Protein AF-A0A815P525-F1 (afdb_monomer_lite)

pLDDT: mean 92.23, std 7.91, range [45.75, 97.38]

Sequence (56 aa):
MASRARIEKMSAEVVDSNPYSRLMALQRMGIVKDYERIRQFSVMIVGVGGVGSVAA

Foldseek 3Di:
DDDQDDDPFQDCDDDPSRPCVVVVVCCVVVNDVDSRCVVVDDDDDDDCPPVVVVVD

Radius of gyration: 14.17 Å; chains: 1; bounding box: 27×32×35 Å

Structure (mmCIF, N/CA/C/O backbone):
data_AF-A0A815P525-F1
#
_entry.id   AF-A0A815P525-F1
#
loop_
_atom_site.group_PDB
_atom_site.id
_atom_site.type_symbol
_atom_site.label_atom_id
_atom_site.label_alt_id
_atom_site.label_comp_id
_atom_site.label_asym_id
_atom_site.label_entity_id
_atom_site.label_seq_id
_atom_site.pdbx_PDB_ins_code
_atom_site.Cartn_x
_atom_site.Cartn_y
_atom_site.Cartn_z
_atom_site.occupancy
_atom_site.B_iso_or_equiv
_atom_site.auth_seq_id
_atom_site.auth_comp_id
_atom_site.auth_asym_id
_atom_site.auth_atom_id
_atom_site.pdbx_PDB_model_num
ATOM 1 N N . MET A 1 1 ? 9.908 -23.245 7.653 1.00 45.75 1 MET A N 1
ATOM 2 C CA . MET A 1 1 ? 9.298 -21.909 7.837 1.00 45.75 1 MET A CA 1
ATOM 3 C C . MET A 1 1 ? 7.792 -22.071 7.747 1.00 45.75 1 MET A C 1
ATOM 5 O O . MET A 1 1 ? 7.327 -22.592 6.744 1.00 45.75 1 MET A O 1
ATOM 9 N N . ALA A 1 2 ? 7.041 -21.721 8.790 1.00 65.19 2 ALA A N 1
ATOM 10 C CA . ALA A 1 2 ? 5.582 -21.786 8.740 1.00 65.19 2 ALA A CA 1
ATOM 11 C C . ALA A 1 2 ? 5.056 -20.641 7.861 1.00 65.19 2 ALA A C 1
ATOM 13 O O . ALA A 1 2 ? 5.386 -19.480 8.103 1.00 65.19 2 ALA A O 1
ATOM 14 N N . SER A 1 3 ? 4.271 -20.953 6.828 1.00 81.50 3 SER A N 1
ATOM 15 C CA . SER A 1 3 ? 3.594 -19.923 6.040 1.00 81.50 3 SER A CA 1
ATOM 16 C C . SER A 1 3 ? 2.526 -19.261 6.903 1.00 81.50 3 SER A C 1
ATOM 18 O O . SER A 1 3 ? 1.732 -19.950 7.546 1.00 81.50 3 SER A O 1
ATOM 20 N N . ARG A 1 4 ? 2.474 -17.930 6.903 1.00 84.81 4 ARG A N 1
ATOM 21 C CA . ARG A 1 4 ? 1.416 -17.203 7.606 1.00 84.81 4 ARG A CA 1
ATOM 22 C C . ARG A 1 4 ? 0.049 -17.574 7.022 1.00 84.81 4 ARG A C 1
ATOM 24 O O . ARG A 1 4 ? -0.120 -17.553 5.805 1.00 84.81 4 ARG A O 1
ATOM 31 N N . ALA A 1 5 ? -0.931 -17.859 7.879 1.00 89.50 5 ALA A N 1
ATOM 32 C CA . ALA A 1 5 ? -2.302 -18.097 7.439 1.00 89.50 5 ALA A CA 1
ATOM 33 C C . ALA A 1 5 ? -2.918 -16.836 6.802 1.00 89.50 5 ALA A C 1
ATOM 35 O O . ALA A 1 5 ? -2.547 -15.695 7.122 1.00 89.50 5 ALA A O 1
ATOM 36 N N . ARG A 1 6 ? -3.884 -17.043 5.900 1.00 90.06 6 ARG A N 1
ATOM 37 C CA . ARG A 1 6 ? -4.679 -15.952 5.329 1.00 90.06 6 ARG A CA 1
ATOM 38 C C . ARG A 1 6 ? -5.518 -15.310 6.436 1.00 90.06 6 ARG A C 1
ATOM 40 O O . ARG A 1 6 ? -6.165 -16.003 7.207 1.00 90.06 6 ARG A O 1
ATOM 47 N N . ILE A 1 7 ? -5.512 -13.980 6.488 1.00 92.19 7 ILE A N 1
ATOM 48 C CA . ILE A 1 7 ? -6.292 -13.192 7.449 1.00 92.19 7 ILE A CA 1
ATOM 49 C C . ILE A 1 7 ? -7.383 -12.456 6.672 1.00 92.19 7 ILE A C 1
ATOM 51 O O . ILE A 1 7 ? -7.068 -11.535 5.909 1.00 92.19 7 ILE A O 1
ATOM 55 N N . GLU A 1 8 ? -8.641 -12.852 6.862 1.00 91.81 8 GLU A N 1
ATOM 56 C CA . GLU A 1 8 ? -9.786 -12.295 6.128 1.00 91.81 8 GLU A CA 1
ATOM 57 C C . GLU A 1 8 ? -9.970 -10.798 6.381 1.00 91.81 8 GLU A C 1
ATOM 59 O O . GLU A 1 8 ? -10.019 -10.022 5.428 1.00 91.81 8 GLU A O 1
ATOM 64 N N . LYS A 1 9 ? -9.949 -10.373 7.649 1.00 90.81 9 LYS A N 1
ATOM 65 C CA . LYS A 1 9 ? -10.127 -8.973 8.052 1.00 90.81 9 LYS A CA 1
ATOM 66 C C . LYS A 1 9 ? -8.920 -8.453 8.828 1.00 90.81 9 LYS A C 1
ATOM 68 O O . LYS A 1 9 ? -8.363 -9.169 9.656 1.00 90.81 9 LYS A O 1
ATOM 73 N N . MET A 1 10 ? -8.495 -7.220 8.558 1.00 91.06 10 MET A N 1
ATOM 74 C CA . MET A 1 10 ? -7.422 -6.598 9.336 1.00 91.06 10 MET A CA 1
ATOM 75 C C . MET A 1 10 ? -7.942 -6.291 10.747 1.00 91.06 10 MET A C 1
ATOM 77 O O . MET A 1 10 ? -9.068 -5.848 10.927 1.00 91.06 10 MET A O 1
ATOM 81 N N . SER A 1 11 ? -7.142 -6.599 11.766 1.00 89.88 11 SER A N 1
ATOM 82 C CA . SER A 1 11 ? -7.472 -6.288 13.158 1.00 89.88 11 SER A CA 1
ATOM 83 C C . SER A 1 11 ? -6.559 -5.175 13.650 1.00 89.88 11 SER A C 1
ATOM 85 O O . SER A 1 11 ? -5.360 -5.174 13.359 1.00 89.88 11 SER A O 1
ATOM 87 N N . ALA A 1 12 ? -7.119 -4.244 14.420 1.00 91.75 12 ALA A N 1
ATOM 88 C CA . ALA A 1 12 ? -6.362 -3.216 15.129 1.00 91.75 12 ALA A CA 1
ATOM 89 C C . ALA A 1 12 ? -5.904 -3.677 16.527 1.00 91.75 12 ALA A C 1
ATOM 91 O O . ALA A 1 12 ? -5.318 -2.897 17.280 1.00 91.75 12 ALA A O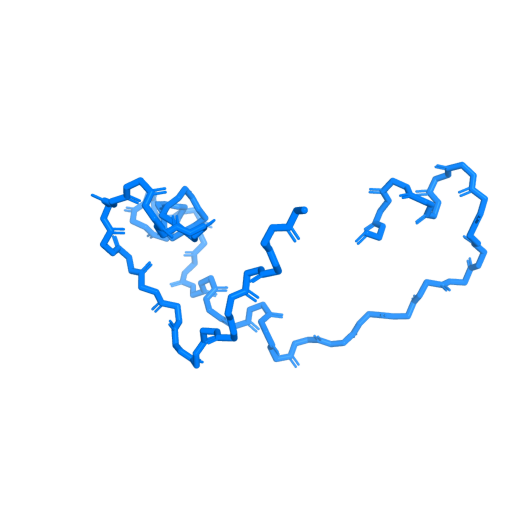 1
ATOM 92 N N . GLU A 1 13 ? -6.199 -4.918 16.911 1.00 92.56 13 GLU A N 1
ATOM 93 C CA . GLU A 1 13 ? -5.718 -5.500 18.160 1.00 92.56 13 GLU A CA 1
ATOM 94 C C . GLU A 1 13 ? -4.185 -5.553 18.170 1.00 92.56 13 GLU A C 1
ATOM 96 O O . GLU A 1 13 ? -3.546 -5.887 17.165 1.00 92.56 13 GLU A O 1
ATOM 101 N N . VAL A 1 14 ? -3.588 -5.169 19.296 1.00 92.06 14 VAL A N 1
ATOM 102 C CA . VAL A 1 14 ? -2.134 -5.107 19.457 1.00 92.06 14 VAL A CA 1
ATOM 103 C C . VAL A 1 14 ? -1.689 -6.383 20.156 1.00 92.06 14 VAL A C 1
ATOM 105 O O . VAL A 1 14 ? -1.731 -6.469 21.377 1.00 92.06 14 VAL A O 1
ATOM 108 N N . VAL A 1 15 ? -1.310 -7.376 19.354 1.00 91.31 15 VAL A N 1
ATOM 109 C CA . VAL A 1 15 ? -0.806 -8.681 19.797 1.00 91.31 15 VAL A CA 1
ATOM 110 C C . VAL A 1 15 ? 0.345 -9.101 18.891 1.00 91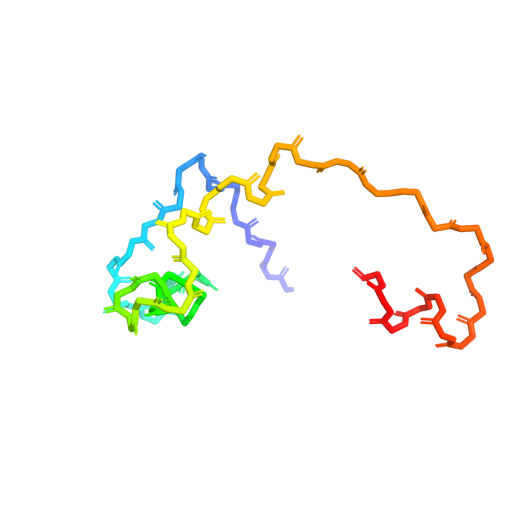.31 15 VAL A C 1
ATOM 112 O O . VAL A 1 15 ? 0.347 -8.773 17.704 1.00 91.31 15 VAL A O 1
ATOM 115 N N . ASP A 1 16 ? 1.298 -9.864 19.421 1.00 87.81 16 ASP A N 1
ATOM 116 C CA . ASP A 1 16 ? 2.515 -10.244 18.687 1.00 87.81 16 ASP A CA 1
ATOM 117 C C . ASP A 1 16 ? 2.235 -11.089 17.434 1.00 87.81 16 ASP A C 1
ATOM 119 O O . ASP A 1 16 ? 2.990 -11.058 16.463 1.00 87.81 16 ASP A O 1
ATOM 123 N N . SER A 1 17 ? 1.121 -11.824 17.426 1.00 89.38 17 SER A N 1
ATOM 124 C CA . SER A 1 17 ? 0.688 -12.649 16.295 1.00 89.38 17 SER A CA 1
ATOM 125 C C . SER A 1 17 ? 0.029 -11.852 15.168 1.00 89.38 17 SER A C 1
ATOM 127 O O . SER A 1 17 ? -0.121 -12.384 14.064 1.00 89.38 17 SER A O 1
ATOM 129 N N . ASN A 1 18 ? -0.374 -10.597 15.413 1.00 92.06 18 ASN A N 1
ATOM 130 C CA . ASN A 1 18 ? -1.056 -9.773 14.426 1.00 92.06 18 ASN A CA 1
ATOM 131 C C . ASN A 1 18 ? -0.039 -8.964 13.598 1.00 92.06 18 ASN A C 1
ATOM 133 O O . ASN A 1 18 ? 0.526 -7.971 14.059 1.00 92.06 18 ASN A O 1
ATOM 137 N N . PRO A 1 19 ? 0.141 -9.299 12.314 1.00 92.25 19 PRO A N 1
ATOM 138 C CA . PRO A 1 19 ? 1.104 -8.630 11.445 1.00 92.25 19 PRO A CA 1
ATOM 139 C C . PRO A 1 19 ? 0.682 -7.203 11.062 1.00 92.25 19 PRO A C 1
ATOM 141 O O . PRO A 1 19 ? 1.475 -6.468 10.477 1.00 92.25 19 PRO A O 1
ATOM 144 N N . TYR A 1 20 ? -0.560 -6.806 11.356 1.00 94.62 20 TYR A N 1
ATOM 145 C CA . TYR A 1 20 ? -1.130 -5.518 10.972 1.00 94.62 20 TYR A CA 1
ATOM 146 C C . TYR A 1 20 ? -1.165 -4.487 12.099 1.00 94.62 20 TYR A C 1
ATOM 148 O O . TYR A 1 20 ? -1.452 -3.327 11.809 1.00 94.62 20 TYR A O 1
ATOM 156 N N . SER A 1 21 ? -0.846 -4.848 13.350 1.00 93.62 21 SER A N 1
ATOM 157 C CA . SER A 1 21 ? -1.008 -3.949 14.506 1.00 93.62 21 SER A CA 1
ATOM 158 C C . SER A 1 21 ? -0.321 -2.595 14.307 1.00 93.62 21 SER A C 1
ATOM 160 O O . SER A 1 21 ? -0.922 -1.553 14.559 1.00 93.62 21 SER A O 1
ATOM 162 N N . ARG A 1 22 ? 0.912 -2.593 13.776 1.00 94.62 22 ARG A N 1
ATOM 163 C CA . ARG A 1 22 ? 1.668 -1.360 13.486 1.00 94.62 22 ARG A CA 1
ATOM 164 C C . ARG A 1 22 ? 1.074 -0.538 12.342 1.00 94.62 22 ARG A C 1
ATOM 166 O O . ARG A 1 22 ? 1.110 0.683 12.397 1.00 94.62 22 ARG A O 1
ATOM 173 N N . LEU A 1 23 ? 0.505 -1.187 11.330 1.00 95.44 23 LEU A N 1
ATOM 174 C CA . LEU A 1 23 ? -0.122 -0.495 10.205 1.00 95.44 23 LEU A CA 1
ATOM 175 C C . LEU A 1 23 ? -1.454 0.143 10.623 1.00 95.44 23 LEU A C 1
ATOM 177 O O . LEU A 1 23 ? -1.691 1.316 10.352 1.00 95.44 23 LEU A O 1
ATOM 181 N N . MET A 1 24 ? -2.279 -0.587 11.379 1.00 95.38 24 MET A N 1
ATOM 182 C CA . MET A 1 24 ? -3.547 -0.080 11.918 1.00 95.38 24 MET A CA 1
ATOM 183 C C . MET A 1 24 ? -3.348 1.035 12.957 1.00 95.38 24 MET A C 1
ATOM 185 O O . MET A 1 24 ? -4.245 1.853 13.167 1.00 95.38 24 MET A O 1
ATOM 189 N N . ALA A 1 25 ? -2.169 1.122 13.582 1.00 95.06 25 ALA A N 1
ATOM 190 C CA . ALA A 1 25 ? -1.823 2.237 14.460 1.00 95.06 25 ALA A CA 1
ATOM 191 C C . ALA A 1 25 ? -1.807 3.584 13.716 1.00 95.06 25 ALA A C 1
ATOM 193 O O . ALA A 1 25 ? -2.242 4.581 14.288 1.00 95.06 25 ALA A O 1
ATOM 194 N N . LEU A 1 26 ? -1.419 3.616 12.433 1.00 95.88 26 LEU A N 1
ATOM 195 C CA . LEU A 1 26 ? -1.440 4.841 11.616 1.00 95.88 26 LEU A CA 1
ATOM 196 C C . LEU A 1 26 ? -2.846 5.444 11.514 1.00 95.88 26 LEU A C 1
ATOM 198 O O . LEU A 1 26 ? -2.998 6.665 11.459 1.00 95.88 26 LEU A O 1
ATOM 202 N N . GLN A 1 27 ? -3.874 4.594 11.543 1.00 94.62 27 GLN A N 1
ATOM 203 C CA . GLN A 1 27 ? -5.262 5.036 11.557 1.00 94.62 27 GLN A CA 1
ATOM 204 C C . GLN A 1 27 ? -5.689 5.615 12.901 1.00 94.62 27 GLN A C 1
ATOM 206 O O . GLN A 1 27 ? -6.367 6.640 12.939 1.00 94.62 27 GLN A O 1
ATOM 211 N N . ARG A 1 28 ? -5.221 5.038 14.013 1.00 91.50 28 ARG A N 1
ATOM 212 C CA . ARG A 1 28 ? -5.445 5.597 15.359 1.00 91.50 28 ARG A CA 1
ATOM 213 C C . ARG A 1 28 ? -4.718 6.920 15.578 1.00 91.50 28 ARG A C 1
ATOM 215 O O . ARG A 1 28 ? -5.229 7.780 16.282 1.00 91.50 28 ARG A O 1
ATOM 222 N N . MET A 1 29 ? -3.552 7.086 14.959 1.00 96.38 29 MET A N 1
ATOM 223 C CA . MET A 1 29 ? -2.780 8.332 14.983 1.00 96.38 29 MET A CA 1
ATOM 224 C C . MET A 1 29 ? -3.395 9.433 14.104 1.00 96.38 29 MET A C 1
ATOM 226 O O . MET A 1 29 ? -2.867 10.540 14.067 1.00 96.38 29 MET A O 1
ATOM 230 N N . GLY 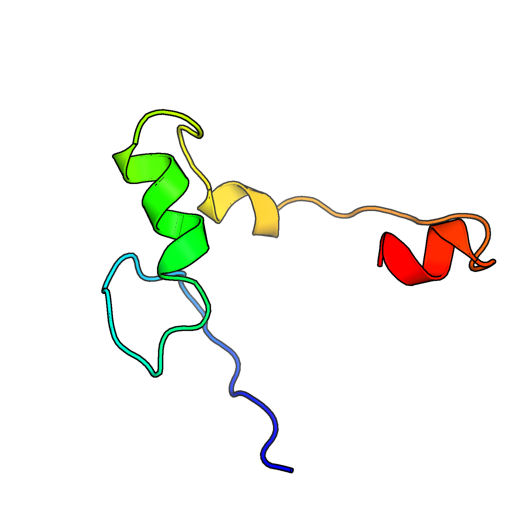A 1 30 ? -4.474 9.143 13.368 1.00 94.88 30 GLY A N 1
ATOM 231 C CA . GLY A 1 30 ? -5.116 10.101 12.467 1.00 94.88 30 GLY A CA 1
ATOM 232 C C . GLY A 1 30 ? -4.322 10.401 11.191 1.00 94.88 30 GLY A C 1
ATOM 233 O O . GLY A 1 30 ? -4.698 11.303 10.451 1.00 94.88 30 GLY A O 1
ATOM 234 N N . ILE A 1 31 ? -3.251 9.647 10.909 1.00 97.12 31 ILE A N 1
ATOM 235 C CA . ILE A 1 31 ? -2.413 9.828 9.712 1.00 97.12 31 ILE A CA 1
ATOM 236 C C . ILE A 1 31 ? -3.117 9.248 8.480 1.00 97.12 31 ILE A C 1
ATOM 238 O O . ILE A 1 31 ? -3.097 9.845 7.406 1.00 97.12 31 ILE A O 1
ATOM 242 N N . VAL A 1 32 ? -3.760 8.086 8.630 1.00 95.88 32 VAL A N 1
ATOM 243 C CA . VAL A 1 32 ? -4.470 7.396 7.541 1.00 95.88 32 VAL A CA 1
ATOM 244 C C . VAL A 1 32 ? -5.895 7.089 7.973 1.00 95.88 32 VAL A C 1
ATOM 246 O O . VAL A 1 32 ? -6.109 6.324 8.895 1.00 95.88 32 VAL A O 1
ATOM 249 N N . LYS A 1 33 ? -6.900 7.638 7.292 1.00 95.00 33 LYS A N 1
ATOM 250 C CA . LYS A 1 33 ? -8.302 7.493 7.721 1.00 95.00 33 LYS A CA 1
ATOM 251 C C . LYS A 1 33 ? -8.820 6.046 7.716 1.00 95.00 33 LYS A C 1
ATOM 253 O O . LYS A 1 33 ? -9.561 5.668 8.616 1.00 95.00 33 LYS A O 1
ATOM 258 N N . ASP A 1 34 ? -8.466 5.274 6.694 1.00 94.62 34 ASP A N 1
ATOM 259 C CA . ASP A 1 34 ? -8.899 3.886 6.510 1.00 94.62 34 ASP A CA 1
ATOM 260 C C .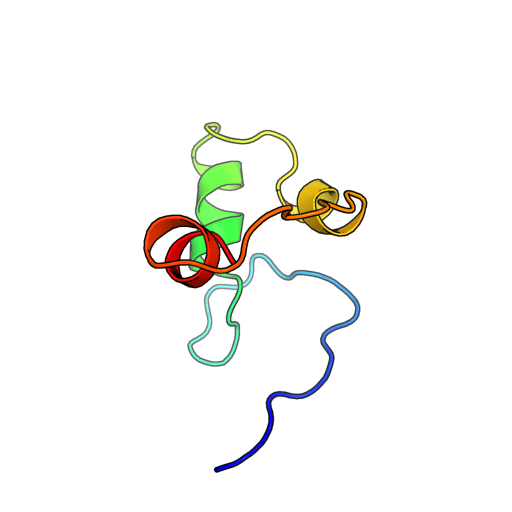 ASP A 1 34 ? -7.763 3.084 5.871 1.00 94.62 34 ASP A C 1
ATOM 262 O O . ASP A 1 34 ? -7.573 3.104 4.652 1.00 94.62 34 ASP A O 1
ATOM 266 N N . TYR A 1 35 ? -6.961 2.432 6.713 1.00 95.19 35 TYR A N 1
ATOM 267 C CA . TYR A 1 35 ? -5.814 1.655 6.257 1.00 95.19 35 TYR A CA 1
ATOM 268 C C . TYR A 1 35 ? -6.244 0.330 5.608 1.00 95.19 35 TYR A C 1
ATOM 270 O O . TYR A 1 35 ? -5.552 -0.166 4.719 1.00 95.19 35 TYR A O 1
ATOM 278 N N . GLU A 1 36 ? -7.397 -0.239 5.981 1.00 94.94 36 GLU A N 1
ATOM 279 C CA . GLU A 1 36 ? -7.872 -1.514 5.416 1.00 94.94 36 GLU A CA 1
ATOM 280 C C . GLU A 1 36 ? -8.123 -1.416 3.909 1.00 94.94 36 GLU A C 1
ATOM 282 O O . GLU A 1 36 ? -7.930 -2.390 3.169 1.00 94.94 36 GLU A O 1
ATOM 287 N N . ARG A 1 37 ? -8.469 -0.211 3.442 1.00 95.50 37 ARG A N 1
ATOM 288 C CA . ARG A 1 37 ? -8.691 0.103 2.032 1.00 95.50 37 ARG A CA 1
ATOM 289 C C . ARG A 1 37 ? -7.505 -0.250 1.133 1.00 95.50 37 ARG A C 1
ATOM 291 O O . ARG A 1 37 ? -7.726 -0.522 -0.043 1.00 95.50 37 ARG A O 1
ATOM 298 N N . ILE A 1 38 ? -6.272 -0.323 1.656 1.00 95.19 38 ILE A N 1
ATOM 299 C CA . ILE A 1 38 ? -5.085 -0.704 0.868 1.00 95.19 38 ILE A CA 1
ATOM 300 C C . ILE A 1 38 ? -5.268 -2.050 0.139 1.00 95.19 38 ILE A C 1
ATOM 302 O O . ILE A 1 38 ? -4.773 -2.226 -0.971 1.00 95.19 38 ILE A O 1
ATOM 306 N N . ARG A 1 39 ? -6.051 -2.977 0.713 1.00 94.50 39 ARG A N 1
ATOM 307 C CA . ARG A 1 39 ? -6.340 -4.300 0.129 1.00 94.50 39 ARG A CA 1
ATOM 308 C C . ARG A 1 39 ? -7.238 -4.267 -1.111 1.00 94.50 39 ARG A C 1
ATOM 310 O O . ARG A 1 39 ? -7.382 -5.291 -1.770 1.00 94.50 39 ARG A O 1
ATOM 317 N N . GLN A 1 40 ? -7.873 -3.133 -1.400 1.00 96.56 40 GLN A N 1
ATOM 318 C CA . GLN A 1 40 ? -8.736 -2.960 -2.572 1.00 96.56 40 GLN A CA 1
ATOM 319 C C . GLN A 1 40 ? -7.963 -2.472 -3.800 1.00 96.56 40 GLN A C 1
ATOM 321 O O . GLN A 1 40 ? -8.507 -2.462 -4.902 1.00 96.56 40 GLN A O 1
ATOM 326 N N . PHE A 1 41 ? -6.710 -2.052 -3.625 1.00 96.69 41 PHE A N 1
ATOM 327 C CA . PHE A 1 41 ? -5.886 -1.562 -4.718 1.00 96.69 41 PHE A CA 1
ATOM 328 C C . PHE A 1 41 ? -5.070 -2.698 -5.330 1.00 96.69 41 PHE A C 1
ATOM 330 O O . PHE A 1 41 ? -4.602 -3.602 -4.642 1.00 96.69 41 PHE A O 1
ATOM 337 N N . SER A 1 42 ? -4.885 -2.627 -6.644 1.00 97.38 42 SER A N 1
ATOM 338 C CA . SER A 1 42 ? -3.943 -3.458 -7.391 1.00 97.38 42 SER A CA 1
ATOM 339 C C . SER A 1 42 ? -2.905 -2.540 -8.021 1.00 97.38 42 SER A C 1
ATOM 341 O O . SER A 1 42 ? -3.264 -1.515 -8.601 1.00 97.38 42 SER A O 1
ATOM 343 N N . VAL A 1 43 ? -1.628 -2.892 -7.893 1.00 95.94 43 VAL A N 1
ATOM 344 C CA . VAL A 1 43 ? -0.509 -2.124 -8.450 1.00 95.94 43 VAL A CA 1
ATOM 345 C C . VAL A 1 43 ? 0.255 -3.021 -9.415 1.00 95.94 43 VAL A C 1
ATOM 347 O O . VAL A 1 43 ? 0.566 -4.163 -9.088 1.00 95.94 43 VAL A O 1
ATOM 350 N N . MET A 1 44 ? 0.550 -2.502 -10.606 1.00 96.44 44 MET A N 1
ATOM 351 C CA . MET A 1 44 ? 1.405 -3.163 -11.588 1.00 96.44 44 MET A CA 1
ATOM 352 C C . MET A 1 44 ? 2.798 -2.537 -11.541 1.00 96.44 44 MET A C 1
ATOM 354 O O . MET A 1 44 ? 2.933 -1.322 -11.674 1.00 96.44 44 MET A O 1
ATOM 358 N N . ILE A 1 45 ? 3.830 -3.366 -11.387 1.00 95.25 45 ILE A N 1
ATOM 359 C CA . ILE A 1 45 ? 5.232 -2.937 -11.420 1.00 95.25 45 ILE A CA 1
ATOM 360 C C . ILE A 1 45 ? 5.814 -3.322 -12.783 1.00 95.25 45 ILE A C 1
ATOM 362 O O . ILE A 1 45 ? 5.870 -4.504 -13.122 1.00 95.25 45 ILE A O 1
ATOM 366 N N . VAL A 1 46 ? 6.250 -2.331 -13.568 1.00 96.19 46 VAL A N 1
ATOM 367 C CA . VAL A 1 46 ? 6.932 -2.552 -14.855 1.00 96.19 46 VAL A CA 1
ATOM 368 C C . VAL A 1 46 ? 8.429 -2.333 -14.663 1.00 96.19 46 VAL A C 1
ATOM 370 O O . VAL A 1 46 ? 8.873 -1.213 -14.430 1.00 96.19 46 VAL A O 1
ATOM 373 N N . GLY A 1 47 ? 9.198 -3.419 -14.764 1.00 94.75 47 GLY A N 1
ATOM 374 C CA . GLY A 1 47 ? 10.639 -3.434 -14.510 1.00 94.75 47 GLY A CA 1
ATOM 375 C C . GLY A 1 47 ? 10.976 -3.837 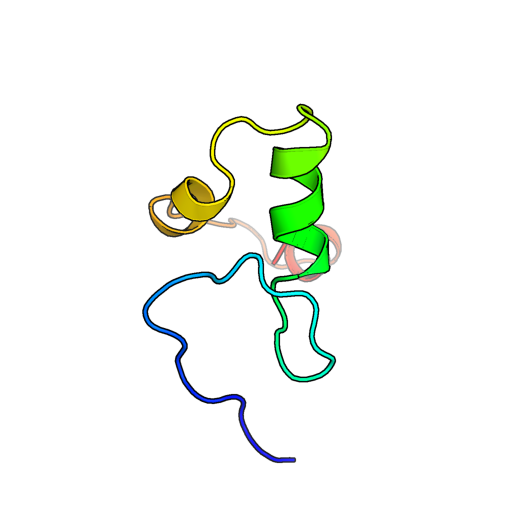-13.073 1.00 94.75 47 GLY A C 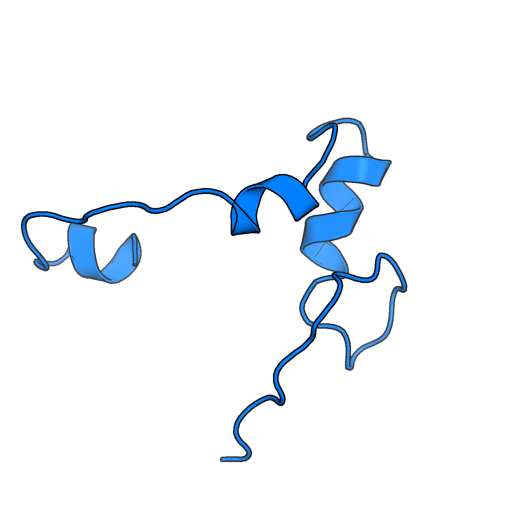1
ATOM 376 O O . GLY A 1 47 ? 10.943 -3.024 -12.154 1.00 94.75 47 GLY A O 1
ATOM 377 N N . VAL A 1 48 ? 11.369 -5.100 -12.888 1.00 93.69 48 VAL A N 1
ATOM 378 C CA . VAL A 1 48 ? 11.723 -5.692 -11.583 1.00 93.69 48 VAL A CA 1
ATOM 379 C C . VAL A 1 48 ? 13.247 -5.689 -11.380 1.00 93.69 48 VAL A C 1
ATOM 381 O O . VAL A 1 48 ? 13.857 -6.692 -11.025 1.00 93.69 48 VAL A O 1
ATOM 384 N N . GLY A 1 49 ? 13.883 -4.555 -11.694 1.00 94.12 49 GLY A N 1
ATOM 385 C CA . GLY A 1 49 ? 15.287 -4.298 -11.351 1.00 94.12 49 GLY A CA 1
ATOM 386 C C . GLY A 1 49 ? 15.435 -3.892 -9.878 1.00 94.12 49 GLY A C 1
ATOM 387 O O . GLY A 1 49 ? 14.502 -4.050 -9.098 1.00 94.12 49 GLY A O 1
ATOM 388 N N . GLY A 1 50 ? 16.566 -3.289 -9.495 1.00 96.38 50 GLY A N 1
ATOM 389 C CA . GLY A 1 50 ? 16.863 -2.987 -8.082 1.00 96.38 50 GLY A CA 1
ATOM 390 C C . GLY A 1 50 ? 15.799 -2.158 -7.341 1.00 96.38 50 GLY A C 1
ATOM 391 O O . GLY A 1 50 ? 15.503 -2.430 -6.183 1.00 96.38 50 GLY A O 1
ATOM 392 N N . VAL A 1 51 ? 15.172 -1.180 -8.005 1.00 95.81 51 VAL A N 1
ATOM 393 C CA . VAL A 1 51 ? 14.081 -0.391 -7.397 1.00 95.81 51 VAL A CA 1
ATOM 394 C C . VAL A 1 51 ? 12.785 -1.202 -7.331 1.00 95.81 51 VAL A C 1
ATOM 396 O O . VAL A 1 51 ? 12.124 -1.226 -6.295 1.00 95.81 51 VAL A O 1
ATOM 399 N N . GLY A 1 52 ? 12.443 -1.906 -8.415 1.00 96.25 52 GLY A N 1
ATOM 400 C CA . GLY A 1 52 ? 11.225 -2.714 -8.500 1.00 96.25 52 GLY A CA 1
ATOM 401 C C . GLY A 1 52 ? 11.196 -3.850 -7.479 1.00 96.25 52 GLY A C 1
ATOM 402 O O . GLY A 1 52 ? 10.135 -4.146 -6.942 1.00 96.25 52 GLY A O 1
ATOM 403 N N . SER A 1 53 ? 12.354 -4.432 -7.149 1.00 95.19 53 SER A N 1
ATOM 404 C CA . SER A 1 53 ? 12.457 -5.478 -6.126 1.00 95.19 53 SER A CA 1
ATOM 405 C C . SER A 1 53 ? 12.251 -4.978 -4.696 1.00 95.19 53 SER A C 1
ATOM 407 O O . SER A 1 53 ? 11.855 -5.766 -3.850 1.00 95.19 53 SER A O 1
ATOM 409 N N . VAL A 1 54 ? 12.547 -3.705 -4.407 1.00 96.25 54 VAL A N 1
ATOM 410 C CA . VAL A 1 54 ? 12.332 -3.113 -3.070 1.00 96.25 54 VAL A CA 1
ATOM 411 C C . VAL A 1 54 ? 10.906 -2.584 -2.922 1.00 96.25 54 VAL A C 1
ATOM 413 O O . VAL A 1 54 ? 10.366 -2.566 -1.821 1.00 96.25 54 VAL A O 1
ATOM 416 N N . ALA A 1 55 ? 10.305 -2.127 -4.022 1.00 95.00 55 ALA A N 1
ATOM 417 C CA . ALA A 1 55 ? 8.940 -1.615 -4.027 1.00 95.00 55 ALA A CA 1
ATOM 418 C C . ALA A 1 55 ? 7.864 -2.715 -3.927 1.00 95.00 55 ALA A C 1
ATOM 420 O O . ALA A 1 55 ? 6.746 -2.405 -3.516 1.00 95.00 55 ALA A O 1
ATOM 421 N N . ALA A 1 56 ? 8.181 -3.948 -4.340 1.00 91.44 56 ALA A N 1
ATOM 422 C CA . ALA A 1 56 ? 7.291 -5.113 -4.278 1.00 91.44 56 ALA A CA 1
ATOM 423 C C . ALA A 1 56 ? 7.208 -5.707 -2.862 1.00 91.44 56 ALA A C 1
ATOM 425 O O . ALA A 1 56 ? 6.077 -6.047 -2.444 1.00 91.44 56 ALA A O 1
#

Organism: NCBI:txid433720

Secondary structure (DSSP, 8-state):
-PPPPP-SS------TT-TTHHHHHHHHTTS-S-SGGGGG-----S--SHHHHHH-

InterPro domains:
  IPR035985 Ubiquitin-activating enzyme-like [SSF69572] (14-56)